Protein AF-A0A7C9D3W0-F1 (afdb_monomer)

pLDDT: mean 80.76, std 15.57, range [46.06, 97.88]

Radius of gyration: 43.17 Å; Cα contacts (8 Å, |Δi|>4): 21; chains: 1; bounding box: 84×27×114 Å

Structure (mmCIF, N/CA/C/O backbone):
data_AF-A0A7C9D3W0-F1
#
_entry.id   AF-A0A7C9D3W0-F1
#
loop_
_atom_site.group_PDB
_atom_site.id
_atom_site.type_symbol
_atom_site.label_atom_id
_atom_site.label_alt_id
_atom_site.label_comp_id
_atom_site.label_asym_id
_atom_site.label_entity_id
_atom_site.label_seq_id
_atom_site.pdbx_PDB_ins_code
_atom_site.Cartn_x
_atom_site.Cartn_y
_atom_site.Cartn_z
_atom_site.occupancy
_atom_site.B_iso_or_equiv
_atom_site.auth_seq_id
_atom_site.auth_comp_id
_atom_site.auth_asym_id
_atom_site.auth_atom_id
_atom_site.pdbx_PDB_model_num
ATOM 1 N N . LEU A 1 1 ? -46.713 20.896 73.506 1.00 55.47 1 LEU A N 1
ATOM 2 C CA . LEU A 1 1 ? -46.079 19.643 73.049 1.00 55.47 1 LEU A CA 1
ATOM 3 C C . LEU A 1 1 ? -44.776 20.073 72.398 1.00 55.47 1 LEU A C 1
ATOM 5 O O . LEU A 1 1 ? -44.822 20.617 71.304 1.00 55.47 1 LEU A O 1
ATOM 9 N N . ASP A 1 2 ? -43.683 20.027 73.158 1.00 60.66 2 ASP A N 1
ATOM 10 C CA . ASP A 1 2 ? -42.440 20.732 72.830 1.00 60.66 2 ASP A CA 1
ATOM 11 C C . ASP A 1 2 ? -41.730 20.149 71.606 1.00 60.66 2 ASP A C 1
ATOM 13 O O . ASP A 1 2 ? -41.598 18.931 71.467 1.00 60.66 2 ASP A O 1
ATOM 17 N N . GLU A 1 3 ? -41.222 21.037 70.746 1.00 63.34 3 GLU A N 1
ATOM 18 C CA . GLU A 1 3 ? -40.468 20.715 69.523 1.00 63.34 3 GLU A CA 1
ATOM 19 C C . GLU A 1 3 ? -39.272 19.786 69.778 1.00 63.34 3 GLU A C 1
ATOM 21 O O . GLU A 1 3 ? -38.849 19.025 68.905 1.00 63.34 3 GLU A O 1
ATOM 26 N N . THR A 1 4 ? -38.761 19.788 71.011 1.00 67.56 4 THR A N 1
ATOM 27 C CA . THR A 1 4 ? -37.700 18.889 71.453 1.00 67.56 4 THR A CA 1
ATOM 28 C C . THR A 1 4 ? -38.130 17.430 71.370 1.00 67.56 4 THR A C 1
ATOM 30 O O . THR A 1 4 ? -37.362 16.627 70.857 1.00 67.56 4 THR A O 1
ATOM 33 N N . GLN A 1 5 ? -39.357 17.067 71.758 1.00 58.78 5 GLN A N 1
ATOM 34 C CA . GLN A 1 5 ? -39.863 15.686 71.692 1.00 58.78 5 GLN A CA 1
ATOM 35 C C . GLN A 1 5 ? -40.086 15.206 70.249 1.00 58.78 5 GLN A C 1
ATOM 37 O O . GLN A 1 5 ? -39.902 14.025 69.953 1.00 58.78 5 GLN A O 1
ATOM 42 N N . GLN A 1 6 ? -40.412 16.118 69.331 1.00 58.88 6 GLN A N 1
ATOM 43 C CA . GLN A 1 6 ? -40.582 15.805 67.909 1.00 58.88 6 GLN A CA 1
ATOM 44 C C . GLN A 1 6 ? -39.247 15.494 67.214 1.00 58.88 6 GLN A C 1
ATOM 46 O O . GLN A 1 6 ? -39.208 14.679 66.293 1.00 58.88 6 GLN A O 1
ATOM 51 N N . SER A 1 7 ? -38.149 16.075 67.706 1.00 59.94 7 SER A N 1
ATOM 52 C CA . SER A 1 7 ? -36.786 15.810 67.228 1.00 59.94 7 SER A CA 1
ATOM 53 C C . SER A 1 7 ? -36.304 14.385 67.544 1.00 59.94 7 SER A C 1
ATOM 55 O O . SER A 1 7 ? -35.567 13.796 66.762 1.00 59.94 7 SER A O 1
ATOM 57 N N . TRP A 1 8 ? -36.767 13.786 68.650 1.00 61.53 8 TRP A N 1
ATOM 58 C CA . TRP A 1 8 ? -36.420 12.401 69.015 1.00 61.53 8 TRP A CA 1
ATOM 59 C C . TRP A 1 8 ? -37.286 11.353 68.305 1.00 61.53 8 TRP A C 1
ATOM 61 O O . TRP A 1 8 ? -36.836 10.232 68.081 1.00 61.53 8 TRP A O 1
ATOM 71 N N . LEU A 1 9 ? -38.523 11.713 67.945 1.00 60.56 9 LEU A N 1
ATOM 72 C CA . LEU A 1 9 ? -39.456 10.848 67.210 1.00 60.56 9 LEU A CA 1
ATOM 73 C C . LEU A 1 9 ? -39.152 10.795 65.708 1.00 60.56 9 LEU A C 1
ATOM 75 O O . LEU A 1 9 ? -39.422 9.793 65.046 1.00 60.56 9 LEU A O 1
ATOM 79 N N . LEU A 1 10 ? -38.549 11.854 65.175 1.00 61.09 10 LEU A N 1
ATOM 80 C CA . LEU A 1 10 ? -37.967 11.879 63.843 1.00 61.09 10 LEU A CA 1
ATOM 81 C C . LEU A 1 10 ? -36.509 11.434 63.963 1.00 61.09 10 LEU A C 1
ATOM 83 O O . LEU A 1 10 ? -35.597 12.260 63.941 1.00 61.09 10 LEU A O 1
ATOM 87 N N . GLY A 1 11 ? -36.296 10.116 64.091 1.00 61.34 11 GLY A N 1
ATOM 88 C CA . GLY A 1 11 ? -34.973 9.508 63.912 1.00 61.34 11 GLY A CA 1
ATOM 89 C C . GLY A 1 11 ? -34.261 10.170 62.730 1.00 61.34 11 GLY A C 1
ATOM 90 O O . GLY A 1 11 ? -34.949 10.527 61.766 1.00 61.34 11 GLY A O 1
ATOM 91 N N . PRO A 1 12 ? -32.938 10.417 62.848 1.00 55.47 12 PRO A N 1
ATOM 92 C CA . PRO A 1 12 ? -32.211 11.436 62.097 1.00 55.47 12 PRO A CA 1
ATOM 93 C C . PRO A 1 12 ? -32.724 11.423 60.681 1.00 55.47 12 PRO A C 1
ATOM 95 O O . PRO A 1 12 ? -32.599 10.383 60.038 1.00 55.47 12 PRO A O 1
ATOM 98 N N . ALA A 1 13 ? -33.385 12.510 60.263 1.00 50.62 13 ALA A N 1
ATOM 99 C CA . ALA A 1 13 ? -33.949 12.617 58.934 1.00 50.62 13 ALA A CA 1
ATOM 100 C C . ALA A 1 13 ? -32.849 12.185 57.973 1.00 50.62 13 ALA A C 1
ATOM 102 O O . ALA A 1 13 ? -31.904 12.938 57.721 1.00 50.62 13 ALA A O 1
ATOM 103 N N . GLU A 1 14 ? -32.939 10.937 57.504 1.00 49.62 14 GLU A N 1
ATOM 104 C CA . GLU A 1 14 ? -32.123 10.406 56.440 1.00 49.62 14 GLU A CA 1
ATOM 105 C C . GLU A 1 14 ? -32.590 11.223 55.254 1.00 49.62 14 GLU A C 1
ATOM 107 O O . GLU A 1 14 ? -33.534 10.901 54.531 1.00 49.62 14 GLU A O 1
ATOM 112 N N . GLN A 1 15 ? -31.974 12.391 55.141 1.00 48.28 15 GLN A N 1
ATOM 113 C CA . GLN A 1 15 ? -32.017 13.288 54.026 1.00 48.28 15 GLN A CA 1
ATOM 114 C C . GLN A 1 15 ? -31.444 12.479 52.886 1.00 48.28 15 GLN A C 1
ATOM 116 O O . GLN A 1 15 ? -30.244 12.518 52.627 1.00 48.28 15 GLN A O 1
ATOM 121 N N . LYS A 1 16 ? -32.325 11.676 52.282 1.00 46.06 16 LYS A N 1
ATOM 122 C CA . LYS A 1 16 ? -32.354 11.247 50.896 1.00 46.06 16 LYS A CA 1
ATOM 123 C C . LYS A 1 16 ? -30.963 11.365 50.291 1.00 46.06 16 LYS A C 1
ATOM 125 O O . LYS A 1 16 ? -30.729 12.240 49.453 1.00 46.06 16 LYS A O 1
ATOM 130 N N . LYS A 1 17 ? -30.018 10.513 50.709 1.00 49.31 17 LYS A N 1
ATOM 131 C CA . LYS A 1 17 ? -28.728 10.391 50.027 1.00 49.31 17 LYS A CA 1
ATOM 132 C C . LYS A 1 17 ? -29.040 9.717 48.702 1.00 49.31 17 LYS A C 1
ATOM 134 O O . LYS A 1 17 ? -28.978 8.503 48.560 1.00 49.31 17 LYS A O 1
ATOM 139 N N . LYS A 1 18 ? -29.504 10.530 47.750 1.00 52.16 18 LYS A N 1
ATOM 140 C CA . LYS A 1 18 ? -29.932 10.158 46.405 1.00 52.16 18 LYS A CA 1
ATOM 141 C C . LYS A 1 18 ? -28.858 9.277 45.782 1.00 52.16 18 LYS A C 1
ATOM 143 O O . LYS A 1 18 ? -27.891 9.839 45.289 1.00 52.16 18 LYS A O 1
ATOM 148 N N . LYS A 1 19 ? -29.022 7.948 45.839 1.00 54.72 19 LYS A N 1
ATOM 149 C CA . LYS A 1 19 ? -28.410 6.889 45.006 1.00 54.72 19 LYS A CA 1
ATOM 150 C C . LYS A 1 19 ? -27.173 7.343 44.202 1.00 54.72 19 LYS A C 1
ATOM 152 O O . LYS A 1 19 ? -27.186 7.319 42.971 1.00 54.72 19 LYS A O 1
ATOM 157 N N . LYS A 1 20 ? -26.140 7.864 44.879 1.00 57.34 20 LYS A N 1
ATOM 158 C CA . LYS A 1 20 ? -25.005 8.550 44.222 1.00 57.34 20 LYS A CA 1
ATOM 159 C C . LYS A 1 20 ? -23.903 7.564 43.853 1.00 57.34 20 LYS A C 1
ATOM 161 O O . LYS A 1 20 ? -23.044 7.881 43.035 1.00 57.34 20 LYS A O 1
ATOM 166 N N . TYR A 1 21 ? -23.980 6.372 44.422 1.00 58.06 21 TYR A N 1
ATOM 167 C CA . TYR A 1 21 ? -23.042 5.283 44.262 1.00 58.06 21 TYR A CA 1
ATOM 168 C C . TYR A 1 21 ? -23.783 4.081 43.678 1.00 58.06 21 TYR A C 1
ATOM 170 O O . TYR A 1 21 ? -24.982 3.911 43.917 1.00 58.06 21 TYR A O 1
ATOM 178 N N . VAL A 1 22 ? -23.093 3.330 42.829 1.00 65.19 22 VAL A N 1
ATOM 179 C CA . VAL A 1 22 ? -23.574 2.079 42.248 1.00 65.19 22 VAL A CA 1
ATOM 180 C C . VAL A 1 22 ? -22.675 0.993 42.816 1.00 65.19 22 VAL A C 1
ATOM 182 O O . VAL A 1 22 ? -21.461 1.046 42.621 1.00 65.19 22 VAL A O 1
ATOM 185 N N . ASP A 1 23 ? -23.268 0.054 43.542 1.00 62.84 23 ASP A N 1
ATOM 186 C CA . ASP A 1 23 ? -22.530 -1.038 44.162 1.00 62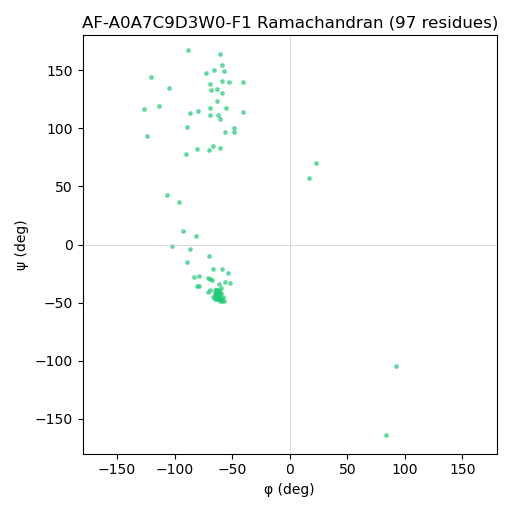.84 23 ASP A CA 1
ATOM 187 C C . ASP A 1 23 ? -22.399 -2.177 43.152 1.00 62.84 23 ASP A C 1
ATOM 189 O O . ASP A 1 23 ? -23.387 -2.800 42.766 1.00 62.84 23 ASP A O 1
ATOM 193 N N . LEU A 1 24 ? -21.171 -2.442 42.705 1.00 66.75 24 LEU A N 1
ATOM 194 C CA . LEU A 1 24 ? -20.837 -3.593 41.859 1.00 66.75 24 LEU A CA 1
ATOM 195 C C . LEU A 1 24 ? -20.300 -4.766 42.703 1.00 66.75 24 LEU A C 1
ATOM 197 O O . LEU A 1 24 ? -19.374 -5.467 42.304 1.00 66.75 24 LEU A O 1
ATOM 201 N N . GLY A 1 25 ? -20.847 -4.963 43.905 1.00 68.94 25 GLY A N 1
ATOM 202 C CA . GLY A 1 25 ? -20.341 -5.937 44.877 1.00 68.94 25 GLY A CA 1
ATOM 203 C C . GLY A 1 25 ? -19.333 -5.307 45.843 1.00 68.94 25 GLY A C 1
ATOM 204 O O . GLY A 1 25 ? -19.737 -4.577 46.738 1.00 68.94 25 GLY A O 1
ATOM 205 N N . CYS A 1 26 ? -18.029 -5.571 45.679 1.00 57.06 26 CYS A N 1
ATOM 206 C CA . CYS A 1 26 ? -16.970 -5.134 46.615 1.00 57.06 26 CYS A CA 1
ATOM 207 C C . CYS A 1 26 ? -16.420 -3.709 46.351 1.00 57.06 26 CYS A C 1
ATOM 209 O O . CYS A 1 26 ? -15.572 -3.223 47.099 1.00 57.06 26 CYS A O 1
ATOM 211 N N . VAL A 1 27 ? -16.868 -3.028 45.288 1.00 56.44 27 VAL A N 1
ATOM 212 C CA . VAL A 1 27 ? -16.362 -1.701 44.893 1.00 56.44 27 VAL A CA 1
ATOM 213 C C . VAL A 1 27 ? -17.523 -0.719 44.745 1.00 56.44 27 VAL A C 1
ATOM 215 O O . VAL A 1 27 ? -1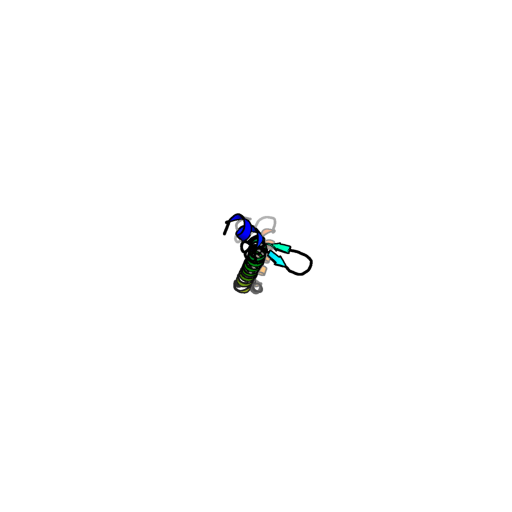8.389 -0.878 43.884 1.00 56.44 27 VAL A O 1
ATOM 218 N N . ILE A 1 28 ? -17.514 0.316 45.586 1.00 64.38 28 ILE A N 1
ATOM 219 C CA . ILE A 1 28 ? -18.494 1.406 45.599 1.00 64.38 28 ILE A CA 1
ATOM 220 C C . ILE A 1 28 ? -17.989 2.503 44.654 1.00 64.38 28 ILE A C 1
ATOM 222 O O . ILE A 1 28 ? -17.106 3.285 45.013 1.00 64.38 28 ILE A O 1
ATOM 226 N N . VAL A 1 29 ? -18.528 2.583 43.433 1.00 65.44 29 VAL A N 1
ATOM 227 C CA . VAL A 1 29 ? -18.143 3.626 42.462 1.00 65.44 29 VAL A CA 1
ATOM 228 C C . VAL A 1 29 ? -19.240 4.681 42.364 1.00 65.44 29 VAL A C 1
ATOM 230 O O . VAL A 1 29 ? -20.430 4.383 42.259 1.00 65.44 29 VAL A O 1
ATOM 233 N N . SER A 1 30 ? -18.849 5.957 42.382 1.00 74.75 30 SER A N 1
ATOM 234 C CA . SER A 1 30 ? -19.773 7.068 42.130 1.00 74.75 30 SER A CA 1
ATOM 235 C C . SER A 1 30 ? -20.405 6.917 40.746 1.00 74.75 30 SER A C 1
ATOM 237 O O . SER A 1 30 ? -19.698 6.791 39.744 1.00 74.75 30 SER A O 1
ATOM 239 N N . ARG A 1 31 ? -21.737 7.015 40.664 1.00 78.06 31 ARG A N 1
ATOM 240 C CA . ARG A 1 31 ? -22.510 6.906 39.415 1.00 78.06 31 ARG A CA 1
ATOM 241 C C . ARG A 1 31 ? -21.979 7.842 38.326 1.00 78.06 31 ARG A C 1
ATOM 243 O O . ARG A 1 31 ? -22.017 7.497 37.152 1.00 78.06 31 ARG A O 1
ATOM 250 N N . LYS A 1 32 ? -21.452 9.011 38.709 1.00 80.75 32 LYS A N 1
ATOM 251 C CA . LYS A 1 32 ? -20.844 9.961 37.767 1.00 80.75 32 LYS A CA 1
ATOM 252 C C . LYS A 1 32 ? -19.588 9.399 37.106 1.00 80.75 32 LYS A C 1
ATOM 254 O O . LYS A 1 32 ? -19.469 9.497 35.894 1.00 80.75 32 LYS A O 1
ATOM 259 N N . ILE A 1 33 ? -18.687 8.807 37.890 1.00 84.69 33 ILE A N 1
ATOM 260 C CA . ILE A 1 33 ? -17.439 8.228 37.374 1.00 84.69 33 ILE A CA 1
ATOM 261 C C . ILE A 1 33 ? -17.775 7.034 36.488 1.00 84.69 33 ILE A C 1
ATOM 263 O O . ILE A 1 33 ? -17.290 6.963 35.370 1.00 84.69 33 ILE A O 1
ATOM 267 N N . PHE A 1 34 ? -18.688 6.169 36.936 1.00 85.25 34 PHE A N 1
ATOM 268 C CA . PHE A 1 34 ? -19.130 5.020 36.151 1.00 85.25 34 PHE A CA 1
ATOM 269 C C . PHE A 1 34 ? -19.707 5.426 34.785 1.00 85.25 34 PHE A C 1
ATOM 271 O O . PHE A 1 34 ? -19.291 4.894 33.761 1.00 85.25 34 PHE A O 1
ATOM 278 N N . VAL A 1 35 ? -20.612 6.411 34.743 1.00 88.00 35 VAL A N 1
ATOM 279 C CA . VAL A 1 35 ? -21.178 6.917 33.478 1.00 88.00 35 VAL A CA 1
ATOM 280 C C . VAL A 1 35 ? -20.101 7.540 32.589 1.00 88.00 35 VAL A C 1
ATOM 282 O O . VAL A 1 35 ? -20.122 7.322 31.381 1.00 88.00 35 VAL A O 1
ATOM 285 N N . TRP A 1 36 ? -19.144 8.270 33.166 1.00 92.75 36 TRP A N 1
ATOM 286 C CA . TRP A 1 36 ? -18.011 8.814 32.415 1.00 92.75 36 TRP A CA 1
ATOM 287 C C . TRP A 1 36 ? -17.135 7.711 31.821 1.00 92.75 36 TRP A C 1
ATOM 289 O O . TRP A 1 36 ? -16.819 7.782 30.641 1.00 92.75 36 TRP A O 1
ATOM 299 N N . THR A 1 37 ? -16.797 6.669 32.582 1.00 92.94 37 THR A N 1
ATOM 300 C CA . THR A 1 37 ? -15.998 5.537 32.093 1.00 92.94 37 THR A CA 1
ATOM 301 C C . THR A 1 37 ? -16.721 4.759 30.997 1.00 92.94 37 THR A C 1
ATOM 303 O O . THR A 1 37 ? -16.134 4.442 29.969 1.00 92.94 37 THR A O 1
ATOM 306 N N . VAL A 1 38 ? -18.010 4.466 31.178 1.00 94.19 38 VAL A N 1
ATOM 307 C CA . VAL A 1 38 ? -18.800 3.786 30.143 1.00 94.19 38 VAL A CA 1
ATOM 308 C C . VAL A 1 38 ? -18.903 4.661 28.893 1.00 94.19 38 VAL A C 1
ATOM 310 O O . VAL A 1 38 ? -18.721 4.166 27.784 1.00 94.19 38 VAL A O 1
ATOM 313 N N . GLY A 1 39 ? -19.125 5.967 29.066 1.00 95.81 39 GLY A N 1
ATOM 314 C CA . GLY A 1 39 ? -19.164 6.935 27.974 1.00 95.81 39 GLY A CA 1
ATOM 315 C C . GLY A 1 39 ? -17.843 7.028 27.209 1.00 95.81 39 GLY A C 1
ATOM 316 O O . GLY A 1 39 ? -17.859 7.040 25.980 1.00 95.81 39 GLY A O 1
ATOM 317 N N . THR A 1 40 ? -16.698 7.035 27.899 1.00 96.25 40 THR A N 1
ATOM 318 C CA . THR A 1 40 ? -15.378 7.088 27.253 1.00 96.25 40 THR A CA 1
ATOM 319 C C . THR A 1 40 ? -15.061 5.796 26.509 1.00 96.25 40 THR A C 1
ATOM 321 O O . THR A 1 40 ? -14.540 5.862 25.398 1.00 96.25 40 THR A O 1
ATOM 324 N N . ILE A 1 41 ? -15.426 4.633 27.058 1.00 97.00 41 ILE A N 1
ATOM 325 C CA . ILE A 1 41 ? -15.278 3.338 26.377 1.00 97.00 41 ILE A CA 1
ATOM 326 C C . ILE A 1 41 ? -16.136 3.297 25.106 1.00 97.00 41 ILE A C 1
ATOM 328 O O . ILE A 1 41 ? -15.642 2.910 24.049 1.00 97.00 41 ILE A O 1
ATOM 332 N N . LEU A 1 42 ? -17.395 3.739 25.180 1.00 97.69 42 LEU A N 1
ATOM 333 C CA . LEU A 1 42 ? -18.286 3.828 24.018 1.00 97.69 42 LEU A CA 1
ATOM 334 C C . LEU A 1 42 ? -17.734 4.774 22.949 1.00 97.69 42 LEU A C 1
ATOM 336 O O . LEU A 1 42 ? -17.675 4.406 21.777 1.00 97.69 42 LEU A O 1
ATOM 340 N N . ALA A 1 43 ? -17.287 5.966 23.348 1.00 97.38 43 ALA A N 1
ATOM 341 C CA . ALA A 1 43 ? -16.688 6.936 22.438 1.00 97.38 43 ALA A CA 1
ATOM 342 C C . ALA A 1 43 ? -15.419 6.385 21.769 1.00 97.38 43 ALA A C 1
ATOM 344 O O . ALA A 1 43 ? -15.257 6.519 20.557 1.00 97.38 43 ALA A O 1
ATOM 345 N N . ALA A 1 44 ? -14.552 5.709 22.528 1.00 97.88 44 ALA A N 1
ATOM 346 C CA . ALA A 1 44 ? -13.359 5.062 21.994 1.00 97.88 44 ALA A CA 1
ATOM 347 C C . ALA A 1 44 ? -13.712 3.934 21.011 1.00 97.88 44 ALA A C 1
ATOM 349 O O . ALA A 1 44 ? -13.125 3.859 19.934 1.00 97.88 44 ALA A O 1
ATOM 350 N N . GLY A 1 45 ? -14.703 3.098 21.335 1.00 97.81 45 GLY A N 1
ATOM 351 C CA . GLY A 1 45 ? -15.191 2.042 20.447 1.00 97.81 45 GLY A CA 1
ATOM 352 C C . GLY A 1 45 ? -15.739 2.589 19.127 1.00 97.81 45 GLY A C 1
ATOM 353 O O . GLY A 1 45 ? -15.398 2.076 18.061 1.00 97.81 45 GLY A O 1
ATOM 354 N N . LEU A 1 46 ? -16.518 3.674 19.179 1.00 97.69 46 LEU A N 1
ATOM 355 C CA . LEU A 1 46 ? -17.006 4.370 17.985 1.00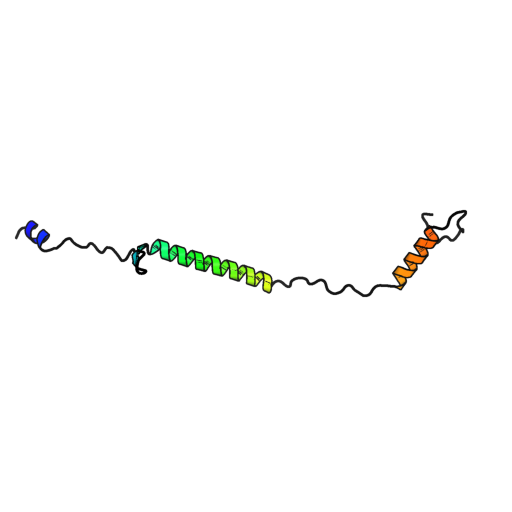 97.69 46 LEU A CA 1
ATOM 356 C C . LEU A 1 46 ? -15.857 4.949 17.153 1.00 97.69 46 LEU A C 1
ATOM 358 O O . LEU A 1 46 ? -15.869 4.812 15.933 1.00 97.69 46 LEU A O 1
ATOM 362 N N . LEU A 1 47 ? -14.846 5.540 17.796 1.00 97.81 47 LEU A N 1
ATOM 363 C CA . LEU A 1 47 ? -13.677 6.095 17.112 1.00 97.81 47 LEU A CA 1
ATOM 364 C C . LEU A 1 47 ? -12.876 5.003 16.384 1.00 97.81 47 LEU A C 1
ATOM 366 O O . LEU A 1 47 ? -12.545 5.154 15.209 1.00 97.81 47 LEU A O 1
ATOM 370 N N . VAL A 1 48 ? -12.614 3.877 17.054 1.00 97.50 48 VAL A N 1
ATOM 371 C CA . VAL A 1 48 ? -11.927 2.717 16.463 1.00 97.50 48 VAL A CA 1
ATOM 372 C C . VAL A 1 48 ? -12.738 2.137 15.304 1.00 97.50 48 VAL A C 1
ATOM 374 O O . VAL A 1 48 ? -12.187 1.901 14.227 1.00 97.50 48 VAL A O 1
ATOM 377 N N . GLY A 1 49 ? -14.047 1.950 15.494 1.00 97.12 49 GLY A N 1
ATOM 378 C CA . GLY A 1 49 ? -14.946 1.464 14.450 1.00 97.12 49 GLY A CA 1
ATOM 379 C C . GLY A 1 49 ? -14.972 2.385 13.230 1.00 97.12 49 GLY A C 1
ATOM 380 O O . GLY A 1 49 ? -14.896 1.909 12.099 1.00 97.12 49 GLY A O 1
ATOM 381 N N . PHE A 1 50 ? -14.995 3.699 13.448 1.00 96.44 50 PHE A N 1
ATOM 382 C CA . PHE A 1 50 ? -14.975 4.697 12.382 1.00 96.44 50 PHE A CA 1
ATOM 383 C C . PHE A 1 50 ? -13.668 4.669 11.579 1.00 96.44 50 PHE A C 1
ATOM 385 O O . PHE A 1 50 ? -13.702 4.656 10.349 1.00 96.44 50 PHE A O 1
ATOM 392 N N . ILE A 1 51 ? -12.513 4.574 12.245 1.00 96.00 51 ILE A N 1
ATOM 393 C CA . ILE A 1 51 ? -11.212 4.445 11.567 1.00 96.00 51 ILE A CA 1
ATOM 394 C C . ILE A 1 51 ? -11.162 3.155 10.738 1.00 96.00 51 ILE A C 1
ATOM 396 O O . ILE A 1 51 ? -10.772 3.185 9.569 1.00 96.00 51 ILE A O 1
ATOM 400 N N . ALA A 1 52 ? -11.591 2.025 11.306 1.00 94.94 52 ALA A N 1
ATOM 401 C CA . ALA A 1 52 ? -11.626 0.747 10.598 1.00 94.94 52 ALA A CA 1
ATOM 402 C C . ALA A 1 52 ? -12.551 0.790 9.371 1.00 94.94 52 ALA A C 1
ATOM 404 O O . ALA A 1 52 ? -12.201 0.253 8.316 1.00 94.94 52 ALA A O 1
ATOM 405 N N . LEU A 1 53 ? -13.698 1.465 9.490 1.00 94.69 53 LEU A N 1
ATOM 406 C CA . LEU A 1 53 ? -14.629 1.694 8.391 1.00 94.69 53 LEU A CA 1
ATOM 407 C C . LEU A 1 53 ? -13.959 2.481 7.257 1.00 94.69 53 LEU A C 1
ATOM 409 O O . LEU A 1 53 ? -14.014 2.038 6.114 1.00 94.69 53 LEU A O 1
ATOM 413 N N . ILE A 1 54 ? -13.273 3.590 7.558 1.00 92.19 54 ILE A N 1
ATOM 414 C CA . ILE A 1 54 ? -12.545 4.383 6.553 1.00 92.19 54 ILE A CA 1
ATOM 415 C C . ILE A 1 54 ? -11.489 3.525 5.851 1.00 92.19 54 ILE A C 1
ATOM 417 O O . ILE A 1 54 ? -11.445 3.493 4.627 1.00 92.19 54 ILE A O 1
ATOM 421 N N . VAL A 1 55 ? -10.668 2.782 6.597 1.00 91.12 55 VAL A N 1
ATOM 422 C CA . VAL A 1 55 ? -9.609 1.937 6.014 1.00 91.12 55 VAL A CA 1
ATOM 423 C C . VAL A 1 55 ? -10.180 0.853 5.094 1.00 91.12 55 VAL A C 1
ATOM 425 O O . VAL A 1 55 ? -9.549 0.493 4.102 1.00 91.12 55 VAL A O 1
ATOM 428 N N . LYS A 1 56 ? -11.364 0.322 5.414 1.00 87.69 56 LYS A N 1
ATOM 429 C CA . LYS A 1 56 ? -12.048 -0.699 4.609 1.00 87.69 56 LYS A CA 1
ATOM 430 C C . LYS A 1 56 ? -12.801 -0.120 3.411 1.00 87.69 56 LYS A C 1
ATOM 432 O O . LYS A 1 56 ? -12.860 -0.787 2.383 1.00 87.69 56 LYS A O 1
ATOM 437 N N . LEU A 1 57 ? -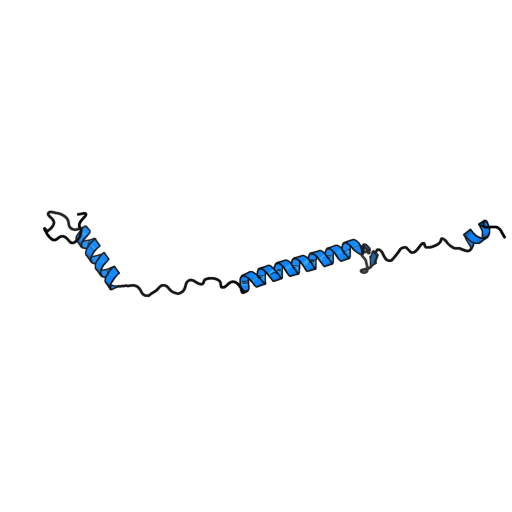13.385 1.071 3.547 1.00 87.44 57 LEU A N 1
ATOM 438 C CA . LEU A 1 57 ? -14.143 1.745 2.489 1.00 87.44 57 LEU A CA 1
ATOM 439 C C . LEU A 1 57 ? -13.239 2.424 1.466 1.00 87.44 57 LEU A C 1
ATOM 441 O O . LEU A 1 57 ? -13.582 2.455 0.287 1.00 87.44 57 LEU A O 1
ATOM 445 N N . VAL A 1 58 ? -12.103 2.977 1.895 1.00 87.50 58 VAL A N 1
ATOM 446 C CA . VAL A 1 58 ? -11.154 3.611 0.983 1.00 87.50 58 VAL A CA 1
ATOM 447 C C . VAL A 1 58 ? -10.524 2.513 0.126 1.00 87.50 58 VAL A C 1
ATOM 449 O O . VAL A 1 58 ? -9.837 1.639 0.667 1.00 87.50 58 VAL A O 1
ATOM 452 N N . PRO A 1 59 ? -10.715 2.538 -1.207 1.00 79.88 59 PRO A N 1
ATOM 453 C CA . PRO A 1 59 ? -10.073 1.585 -2.091 1.00 79.88 59 PRO A CA 1
ATOM 454 C C . PRO A 1 59 ? -8.566 1.759 -1.943 1.00 79.88 59 PRO A C 1
ATOM 456 O O . PRO A 1 59 ? -7.982 2.759 -2.362 1.00 79.88 59 PRO A O 1
ATOM 459 N N . ARG A 1 60 ? -7.911 0.787 -1.306 1.00 77.31 60 ARG A N 1
ATOM 460 C CA . ARG A 1 60 ? -6.454 0.734 -1.283 1.00 77.31 60 ARG A CA 1
ATOM 461 C C . ARG A 1 60 ? -6.025 0.580 -2.736 1.00 77.31 60 ARG A C 1
ATOM 463 O O . ARG A 1 60 ? -6.279 -0.472 -3.319 1.00 77.31 60 ARG A O 1
ATOM 470 N N . HIS A 1 61 ? -5.402 1.610 -3.309 1.00 76.75 61 HIS A N 1
ATOM 471 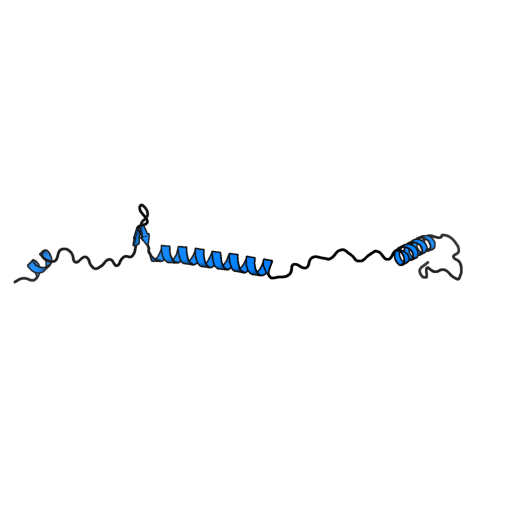C CA . HIS A 1 61 ? -4.806 1.527 -4.638 1.00 76.75 61 HIS A CA 1
ATOM 472 C C . HIS A 1 61 ? -3.801 0.374 -4.646 1.00 76.75 61 HIS A C 1
ATOM 474 O O . HIS A 1 61 ? -2.672 0.493 -4.166 1.00 76.75 61 HIS A O 1
ATOM 480 N N . ARG A 1 62 ? -4.247 -0.787 -5.125 1.00 75.62 62 ARG A N 1
ATOM 481 C CA . ARG A 1 62 ? -3.366 -1.896 -5.444 1.00 75.62 62 ARG A CA 1
ATOM 482 C C . ARG A 1 62 ? -2.783 -1.555 -6.798 1.00 75.62 62 ARG A C 1
ATOM 484 O O . ARG A 1 62 ? -3.525 -1.437 -7.769 1.00 75.62 62 ARG A O 1
ATOM 491 N N . HIS A 1 63 ? -1.472 -1.345 -6.833 1.00 78.56 63 HIS A N 1
ATOM 492 C CA . HIS A 1 63 ? -0.758 -1.275 -8.095 1.00 78.56 63 HIS A CA 1
ATOM 493 C C . HIS A 1 63 ? -1.063 -2.576 -8.837 1.00 78.56 63 HIS A C 1
ATOM 495 O O . HIS A 1 63 ? -0.815 -3.665 -8.312 1.00 78.56 63 HIS A O 1
ATOM 501 N N . GLY A 1 64 ? -1.709 -2.451 -9.996 1.00 80.38 64 GLY A N 1
ATOM 502 C CA . GLY A 1 64 ? -1.919 -3.585 -10.880 1.00 80.38 64 GLY A CA 1
ATOM 503 C C . GLY A 1 64 ? -0.572 -4.167 -11.314 1.00 80.38 64 GLY A C 1
ATOM 504 O O . GLY A 1 64 ? 0.462 -3.507 -11.153 1.00 80.38 64 GLY A O 1
ATOM 505 N N . PRO A 1 65 ? -0.562 -5.394 -11.858 1.00 82.06 65 PRO A N 1
ATOM 506 C CA . PRO A 1 65 ? 0.640 -5.910 -12.493 1.00 82.06 65 PRO A CA 1
ATOM 507 C C . PRO A 1 65 ? 1.126 -4.898 -13.543 1.00 82.06 65 PRO A C 1
ATOM 509 O O . PRO A 1 65 ? 0.293 -4.278 -14.217 1.00 82.06 65 PRO A O 1
ATOM 512 N N . PRO A 1 66 ? 2.447 -4.682 -13.660 1.00 80.88 66 PRO A N 1
ATOM 513 C CA . PRO A 1 66 ? 2.976 -3.781 -14.668 1.00 80.88 66 PRO A CA 1
ATOM 514 C C . PRO A 1 66 ? 2.525 -4.237 -16.066 1.00 80.88 66 PRO A C 1
ATOM 516 O O . PRO A 1 66 ? 2.321 -5.436 -16.287 1.00 80.88 66 PRO A O 1
ATOM 519 N N . PRO A 1 67 ? 2.342 -3.299 -17.010 1.00 85.12 67 PRO A N 1
ATOM 520 C CA . PRO A 1 67 ? 2.063 -3.654 -18.395 1.00 85.12 67 PRO A CA 1
ATOM 521 C C . PRO A 1 67 ? 3.204 -4.516 -18.968 1.00 85.12 67 PRO A C 1
ATOM 523 O O . PRO A 1 67 ? 4.336 -4.414 -18.492 1.00 85.12 67 PRO A O 1
ATOM 526 N N . PRO A 1 68 ? 2.928 -5.355 -19.982 1.00 85.25 68 PRO A N 1
ATOM 527 C CA . PRO A 1 68 ? 3.948 -6.196 -20.600 1.00 85.25 68 PRO A CA 1
ATOM 528 C C . PRO A 1 68 ? 5.094 -5.354 -21.175 1.00 85.25 68 PRO A C 1
ATOM 530 O O . PRO A 1 68 ? 4.870 -4.287 -21.753 1.00 85.25 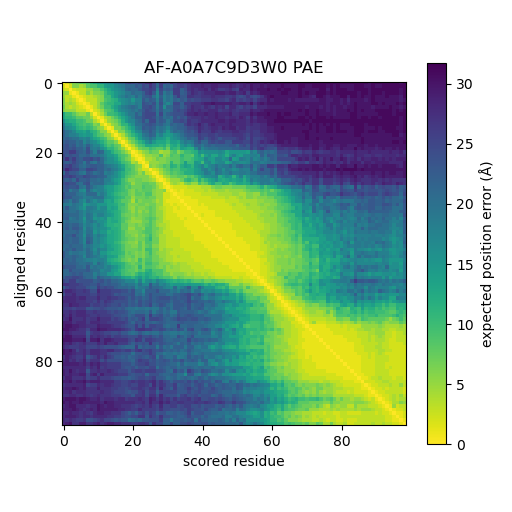68 PRO A O 1
ATOM 533 N N . ASP A 1 69 ? 6.323 -5.851 -21.026 1.00 88.12 69 ASP A N 1
ATOM 534 C CA . ASP A 1 69 ? 7.520 -5.160 -21.496 1.00 88.12 69 ASP A CA 1
ATOM 535 C C . ASP A 1 69 ? 7.520 -4.992 -23.021 1.00 88.12 69 ASP A C 1
ATOM 537 O O . ASP A 1 69 ? 7.293 -5.927 -23.792 1.00 88.12 69 ASP A O 1
ATOM 541 N N . ASN A 1 70 ? 7.856 -3.785 -23.476 1.00 93.31 70 ASN A N 1
ATOM 542 C CA . ASN A 1 70 ? 8.030 -3.500 -24.897 1.00 93.31 70 ASN A CA 1
ATOM 543 C C . ASN A 1 70 ? 9.411 -3.972 -25.368 1.00 93.31 70 ASN A C 1
ATOM 545 O O . ASN A 1 70 ? 10.348 -3.175 -25.491 1.00 93.31 70 ASN A O 1
ATOM 549 N N . TYR A 1 71 ? 9.531 -5.263 -25.676 1.00 92.25 71 TYR A N 1
ATOM 550 C CA . TYR A 1 71 ? 10.791 -5.875 -26.112 1.00 92.25 71 TYR A CA 1
ATOM 551 C C . TYR A 1 71 ? 11.411 -5.195 -27.339 1.00 92.25 71 TYR A C 1
ATOM 553 O O . TYR A 1 71 ? 12.631 -5.073 -27.412 1.00 92.25 71 TYR A O 1
ATOM 561 N N . THR A 1 72 ? 10.604 -4.654 -28.256 1.00 93.50 72 THR A N 1
ATOM 562 C CA . THR A 1 72 ? 11.099 -3.873 -29.403 1.00 93.50 72 THR A CA 1
ATOM 563 C C . THR A 1 72 ? 11.864 -2.623 -28.962 1.00 93.50 72 THR A C 1
ATOM 565 O O . THR A 1 72 ? 12.923 -2.317 -29.509 1.00 93.50 72 THR A O 1
ATOM 568 N N . GLN A 1 73 ? 11.370 -1.910 -27.943 1.00 94.06 73 GLN A N 1
ATOM 569 C CA . GLN A 1 73 ? 12.062 -0.735 -27.407 1.00 94.06 73 GLN A CA 1
ATOM 570 C C . GLN A 1 73 ? 13.320 -1.132 -26.635 1.00 94.06 73 GLN A C 1
ATOM 572 O O . GLN A 1 73 ? 14.349 -0.470 -26.767 1.00 94.06 73 GLN A O 1
ATOM 577 N N . ALA A 1 74 ? 13.254 -2.210 -25.850 1.00 94.56 74 ALA A N 1
ATOM 578 C CA . ALA A 1 74 ? 14.407 -2.726 -25.118 1.00 94.56 74 ALA A CA 1
ATOM 579 C C . ALA A 1 74 ? 15.533 -3.142 -26.076 1.00 94.56 74 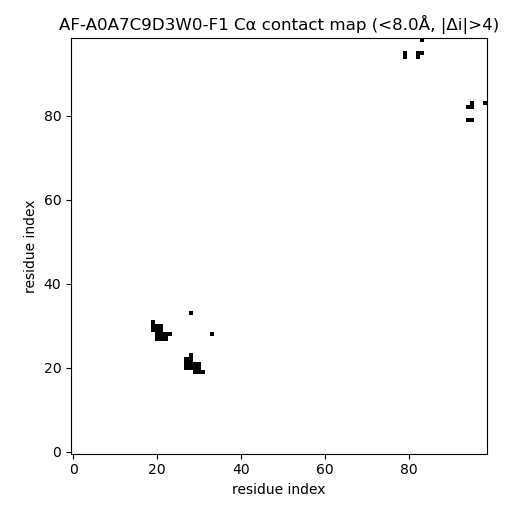ALA A C 1
ATOM 581 O O . ALA A 1 74 ? 16.674 -2.715 -25.909 1.00 94.56 74 ALA A O 1
ATOM 582 N N . LEU A 1 75 ? 15.198 -3.888 -27.132 1.00 95.62 75 LEU A N 1
ATOM 583 C CA . LEU A 1 75 ? 16.139 -4.305 -28.168 1.00 95.62 75 LEU A CA 1
ATOM 584 C C . LEU A 1 75 ? 16.748 -3.103 -28.896 1.00 95.62 75 LEU A C 1
ATOM 586 O O . LEU A 1 75 ? 17.965 -3.033 -29.058 1.00 95.62 75 LEU A O 1
ATOM 590 N N . HIS A 1 76 ? 15.923 -2.133 -29.296 1.00 94.62 76 HIS A N 1
ATOM 591 C CA . HIS A 1 76 ? 16.407 -0.922 -29.957 1.00 94.62 76 HIS A CA 1
ATOM 592 C C . HIS A 1 76 ? 17.413 -0.158 -29.081 1.00 94.62 76 HIS A C 1
ATOM 594 O O . HIS A 1 76 ? 18.486 0.223 -29.550 1.00 94.62 76 HIS A O 1
ATOM 600 N N . LYS A 1 77 ? 17.110 0.003 -27.786 1.00 95.19 77 LYS A N 1
ATOM 601 C CA . LYS A 1 77 ? 18.016 0.636 -26.817 1.00 95.19 77 LYS A CA 1
ATOM 602 C C . LYS A 1 77 ? 19.294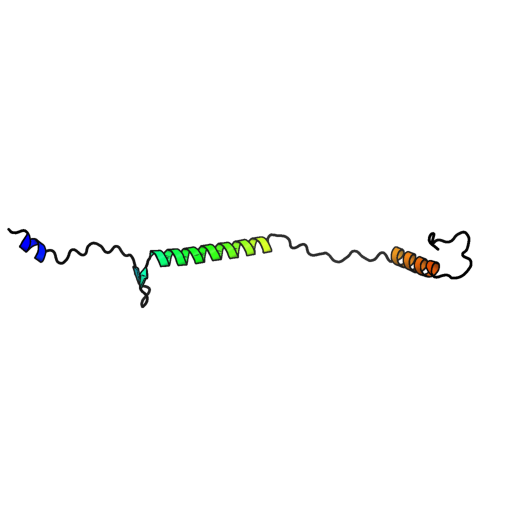 -0.175 -26.598 1.00 95.19 77 LYS A C 1
ATOM 604 O O . LYS A 1 77 ? 20.366 0.417 -26.515 1.00 95.19 77 LYS A O 1
ATOM 609 N N . ALA A 1 78 ? 19.209 -1.504 -26.557 1.00 96.00 78 ALA A N 1
ATOM 610 C CA . ALA A 1 78 ? 20.378 -2.371 -26.430 1.00 96.00 78 ALA A CA 1
ATOM 611 C C . ALA A 1 78 ? 21.333 -2.216 -27.627 1.00 96.00 78 ALA A C 1
ATOM 613 O O . ALA A 1 78 ? 22.535 -2.031 -27.446 1.00 96.00 78 ALA A O 1
ATOM 614 N N . LEU A 1 79 ? 20.804 -2.197 -28.854 1.00 94.56 79 LEU A N 1
ATOM 615 C CA . LEU A 1 79 ? 21.603 -1.942 -30.057 1.00 94.56 79 LEU A CA 1
ATOM 616 C C . LEU A 1 79 ? 22.204 -0.528 -30.060 1.00 94.56 79 LEU A C 1
ATOM 618 O O . LEU A 1 79 ? 23.360 -0.344 -30.448 1.00 94.56 79 LEU A O 1
ATOM 622 N N . MET A 1 80 ? 21.448 0.472 -29.596 1.00 93.69 80 MET A N 1
ATOM 623 C CA . MET A 1 80 ? 21.946 1.840 -29.444 1.00 93.69 80 MET A CA 1
ATOM 624 C C . MET A 1 80 ? 23.105 1.918 -28.441 1.00 93.69 80 MET A C 1
ATOM 626 O O . MET A 1 80 ? 24.091 2.590 -28.731 1.00 93.69 80 MET A O 1
ATOM 630 N N . PHE A 1 81 ? 23.034 1.199 -27.316 1.00 94.56 81 PHE A N 1
ATOM 631 C CA . PHE A 1 81 ? 24.117 1.114 -26.332 1.00 94.56 81 PHE A CA 1
ATOM 632 C C . PHE A 1 81 ? 25.409 0.574 -26.956 1.00 94.56 81 PHE A C 1
ATOM 634 O O . PHE A 1 81 ? 26.461 1.189 -26.809 1.00 94.56 81 PHE A O 1
ATOM 641 N N . PHE A 1 82 ? 25.346 -0.514 -27.726 1.00 93.69 82 PHE A N 1
ATOM 642 C CA . PHE A 1 82 ? 26.539 -1.040 -28.397 1.00 93.69 82 PHE A CA 1
ATOM 643 C C . PHE A 1 82 ? 27.103 -0.075 -29.443 1.00 93.69 82 PHE A C 1
ATOM 645 O O . PHE A 1 82 ? 28.316 0.137 -29.493 1.00 93.69 82 PHE A O 1
ATOM 652 N N . ASN A 1 83 ? 26.244 0.570 -30.239 1.00 92.25 83 ASN A N 1
ATOM 653 C CA . ASN A 1 83 ? 26.678 1.612 -31.174 1.00 92.25 83 ASN A CA 1
ATOM 654 C C . ASN A 1 83 ? 27.355 2.781 -30.450 1.00 92.25 83 ASN A C 1
ATOM 656 O O . ASN A 1 83 ? 28.370 3.295 -30.920 1.00 92.25 83 ASN A O 1
ATOM 660 N N . ALA A 1 84 ? 26.843 3.138 -29.275 1.00 92.50 84 ALA A N 1
ATOM 661 C CA . ALA A 1 84 ? 27.412 4.159 -28.419 1.00 92.50 84 ALA A CA 1
ATOM 662 C C . ALA A 1 84 ? 28.749 3.755 -27.778 1.00 92.50 84 ALA A C 1
ATOM 664 O O . ALA A 1 84 ? 29.427 4.622 -27.252 1.00 92.50 84 ALA A O 1
ATOM 665 N N . GLN A 1 85 ? 29.197 2.500 -27.854 1.00 93.62 85 GLN A N 1
ATOM 666 C CA . GLN A 1 85 ? 30.508 2.077 -27.332 1.00 93.62 85 GLN A CA 1
ATOM 667 C C . GLN A 1 85 ? 31.575 1.894 -28.420 1.00 93.62 85 GLN A C 1
ATOM 669 O O . GLN A 1 85 ? 32.734 1.619 -28.119 1.00 93.62 85 GLN A O 1
ATOM 674 N N . ARG A 1 86 ? 31.233 2.095 -29.699 1.00 90.44 86 ARG A N 1
ATOM 675 C CA . ARG A 1 86 ? 32.176 1.942 -30.820 1.00 90.44 86 ARG A CA 1
ATOM 676 C C . ARG A 1 86 ? 33.326 2.947 -30.740 1.00 90.44 86 ARG A C 1
ATOM 678 O O . ARG A 1 86 ? 33.089 4.147 -30.703 1.00 90.44 86 ARG A O 1
ATOM 685 N N . SER A 1 87 ? 34.573 2.503 -30.733 1.00 88.88 87 SER A N 1
ATOM 686 C CA . SER A 1 87 ? 35.735 3.401 -30.720 1.00 88.88 87 SER A CA 1
ATOM 687 C C . SER A 1 87 ? 36.182 3.795 -32.138 1.00 88.88 87 SER A C 1
ATOM 689 O O . SER A 1 87 ? 35.745 3.210 -33.131 1.00 88.88 87 SER A O 1
ATOM 691 N N . GLY A 1 88 ? 37.058 4.800 -32.236 1.00 90.19 88 GLY A N 1
ATOM 692 C CA . GLY A 1 88 ? 37.650 5.243 -33.503 1.00 90.19 88 GLY A CA 1
ATOM 693 C C . GLY A 1 88 ? 36.783 6.219 -34.306 1.00 90.19 88 GLY A C 1
ATOM 694 O O . GLY A 1 88 ? 35.861 6.842 -33.782 1.00 90.19 88 GLY A O 1
ATOM 695 N N . LYS A 1 89 ? 37.112 6.387 -35.594 1.00 89.81 89 LYS A N 1
ATOM 696 C CA . LYS A 1 89 ? 36.395 7.303 -36.493 1.00 89.81 89 LYS A CA 1
ATOM 697 C C . LYS A 1 89 ? 34.994 6.765 -36.781 1.00 89.81 89 LYS A C 1
ATOM 699 O O . LYS A 1 89 ? 34.839 5.756 -37.469 1.00 89.81 89 LYS A O 1
ATOM 704 N N . LEU A 1 90 ? 33.982 7.458 -36.272 1.00 90.31 90 LEU A N 1
ATOM 705 C CA . LEU A 1 90 ? 32.585 7.083 -36.462 1.00 90.31 90 LEU A CA 1
ATOM 706 C C . LEU A 1 90 ? 32.120 7.355 -37.907 1.00 90.31 90 LEU A C 1
ATOM 708 O O . LEU A 1 90 ? 32.602 8.291 -38.557 1.00 90.31 90 LEU A O 1
ATOM 712 N N . PRO A 1 91 ? 31.195 6.536 -38.442 1.00 88.31 91 PRO A N 1
ATOM 713 C CA . PRO A 1 91 ? 30.610 6.769 -39.758 1.00 88.31 91 PRO A CA 1
ATOM 714 C C . PRO A 1 91 ? 29.768 8.053 -39.761 1.00 88.31 91 PRO A C 1
ATOM 716 O O . PRO A 1 91 ? 29.146 8.399 -38.761 1.00 88.31 91 PRO A O 1
ATOM 719 N N . LYS A 1 92 ? 29.682 8.731 -40.916 1.00 83.19 92 LYS A N 1
ATOM 720 C CA . LYS A 1 92 ? 28.914 9.987 -41.069 1.00 83.19 92 LYS A CA 1
ATOM 721 C C . LYS A 1 92 ? 27.417 9.856 -40.725 1.00 83.19 92 LYS A C 1
ATOM 723 O O . LYS A 1 92 ? 26.783 10.859 -40.440 1.00 83.19 92 LYS A O 1
ATOM 728 N N . HIS A 1 93 ? 26.864 8.641 -40.760 1.00 84.69 93 HIS A N 1
ATOM 729 C CA . HIS A 1 93 ? 25.458 8.329 -40.470 1.00 84.69 93 HIS A CA 1
ATOM 730 C C . HIS A 1 93 ? 25.287 7.624 -39.109 1.00 84.69 93 HIS A C 1
ATOM 732 O O . HIS A 1 93 ? 24.569 6.632 -38.993 1.00 84.69 93 HIS A O 1
ATOM 738 N N . ASN A 1 94 ? 25.997 8.083 -38.075 1.00 85.50 94 ASN A N 1
ATOM 739 C CA . ASN A 1 94 ? 25.893 7.489 -36.745 1.00 85.50 94 ASN A CA 1
ATOM 740 C C . ASN A 1 94 ? 24.518 7.766 -36.111 1.00 85.50 94 ASN A C 1
ATOM 742 O O . ASN A 1 94 ? 24.066 8.906 -36.065 1.00 85.50 94 ASN A O 1
ATOM 746 N N . ASN A 1 95 ? 23.888 6.728 -35.558 1.00 86.75 95 ASN A N 1
ATOM 747 C CA . ASN A 1 95 ? 22.584 6.830 -34.890 1.00 86.75 95 ASN A CA 1
ATOM 748 C C . ASN A 1 95 ? 22.688 7.333 -33.432 1.00 86.75 95 ASN A C 1
ATOM 750 O O . ASN A 1 95 ? 21.718 7.299 -32.679 1.00 86.75 95 ASN A O 1
ATOM 754 N N . VAL A 1 96 ? 23.884 7.748 -33.005 1.00 91.31 96 VAL A N 1
ATOM 755 C CA . VAL A 1 96 ? 24.177 8.243 -31.657 1.00 91.31 96 VAL A CA 1
ATOM 756 C C . VAL A 1 96 ? 24.776 9.641 -31.792 1.00 91.31 96 VAL A C 1
ATOM 758 O O . VAL A 1 96 ? 25.972 9.7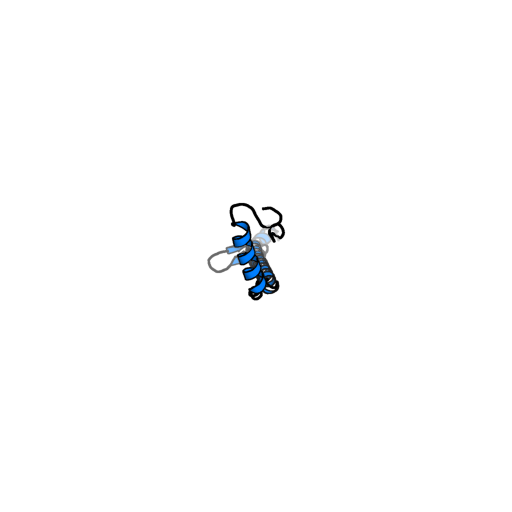94 -32.007 1.00 91.31 96 VAL A O 1
ATOM 761 N N . SER A 1 97 ? 23.928 10.667 -31.718 1.00 90.00 97 SER A N 1
ATOM 762 C CA . SER A 1 97 ? 24.296 12.059 -32.030 1.00 90.00 97 SER A CA 1
ATOM 763 C C . SER A 1 97 ? 25.303 12.693 -31.067 1.00 90.00 97 SER A C 1
ATOM 765 O O . SER A 1 97 ? 25.948 13.673 -31.419 1.00 90.00 97 SER A O 1
ATOM 767 N N . TRP A 1 98 ? 25.435 12.154 -29.857 1.00 87.75 98 TRP A N 1
ATOM 768 C CA . TRP A 1 98 ? 26.300 12.680 -28.798 1.00 87.75 98 TRP A CA 1
ATOM 769 C C . TRP A 1 98 ? 27.709 12.061 -28.789 1.00 87.75 98 TRP A C 1
ATOM 771 O O . TRP A 1 98 ? 28.441 12.224 -27.815 1.00 87.75 98 TRP A O 1
ATOM 781 N N . ARG A 1 99 ? 28.079 11.325 -29.842 1.00 86.94 99 ARG A N 1
ATOM 782 C CA . ARG A 1 99 ? 29.295 10.510 -29.920 1.00 86.94 99 ARG A CA 1
ATOM 783 C C . ARG A 1 99 ? 30.202 10.841 -31.083 1.00 86.94 99 ARG A C 1
ATOM 785 O O . ARG A 1 99 ? 29.679 11.168 -32.169 1.00 86.94 99 ARG A O 1
#

Foldseek 3Di:
DDPVVVVVVCDPPPPCPPCQWDPPDPDTHGPVVVVVVVVVVVVVVVVVVVVVCCVVPPPPPDDDDDDDDPVVVVVVVVVLVVLVPDDDDDDPPRPPPVD

Mean predicted aligned error: 16.25 Å

InterPro domains:
  IPR001701 Glycoside hydrolase family 9 [PF00759] (71-99)
  IPR008928 Six-hairpin glycosidase superfamily [SSF48208] (52-99)
  IPR012341 Six-hairpin glycosidase-like superfamily [G3DSA:1.50.10.10] (68-99)

Solvent-accessible surface area (backbone atoms only — not comparable to full-atom values): 6432 Å² total; per-residue (Å²): 135,62,71,71,61,54,56,68,72,46,60,78,78,77,71,72,78,68,80,54,55,47,74,74,77,95,48,83,41,45,45,68,58,52,52,49,52,54,49,50,51,51,52,49,50,52,51,52,51,51,53,53,47,50,66,69,68,48,80,74,85,68,81,67,82,76,78,83,80,60,58,71,58,53,50,53,50,53,54,48,52,56,62,67,65,64,79,79,89,75,64,98,83,57,95,48,87,94,110

Sequence (99 aa):
LDETQQSWLLGPAEQKKKKKYVDLGCVIVSRKIFVWTVGTILAAGLLVGFIALIVKLVPRHRHGPPPPDNYTQALHKALMFFNAQRSGKLPKHNNVSWR

Organism: Opuntia streptacantha (NCBI:txid393608)

Secondary structure (DSSP, 8-state):
--HHHHHHHS-S------S-EEE-SS-EEEHHHHHHHHHHHHHHHHHHHHHHHHHHHS----PPPPPPP-HHHHHHHHHHHHHHT--SS--TT-S-TT-